Protein AF-A0A8J7QTK3-F1 (afdb_monomer_lite)

Structure (mmCIF, N/CA/C/O backbone):
data_AF-A0A8J7QTK3-F1
#
_entry.id   AF-A0A8J7QTK3-F1
#
loop_
_atom_site.group_PDB
_atom_site.id
_atom_site.type_symbol
_atom_site.label_atom_id
_atom_site.label_alt_id
_atom_site.label_comp_id
_atom_site.label_asym_id
_atom_site.label_entity_id
_atom_site.label_seq_id
_atom_site.pdbx_PDB_ins_code
_atom_site.Cartn_x
_atom_site.Cartn_y
_atom_site.Cartn_z
_atom_site.occupancy
_atom_site.B_iso_or_equiv
_atom_site.auth_seq_id
_atom_site.auth_comp_id
_atom_site.auth_asym_id
_atom_site.auth_atom_id
_atom_site.pdbx_PDB_model_num
ATOM 1 N N . LYS A 1 1 ? 0.843 -8.091 -1.843 1.00 90.00 1 LYS A N 1
ATOM 2 C CA . LYS A 1 1 ? 0.031 -6.949 -1.337 1.00 90.00 1 LYS A CA 1
ATOM 3 C C . LYS A 1 1 ? -1.133 -7.410 -0.451 1.00 90.00 1 LYS A C 1
ATOM 5 O O . LYS A 1 1 ? -1.234 -6.932 0.670 1.00 90.00 1 LYS A O 1
ATOM 10 N N . SER A 1 2 ? -1.977 -8.350 -0.890 1.00 93.44 2 SER A N 1
ATOM 11 C CA . SER A 1 2 ? -3.146 -8.801 -0.106 1.00 93.44 2 SER A CA 1
ATOM 12 C C . SER A 1 2 ? -2.780 -9.514 1.203 1.00 93.44 2 SER A C 1
ATOM 14 O O . SER A 1 2 ? -3.238 -9.105 2.264 1.00 93.44 2 SER A O 1
ATOM 16 N N . VAL A 1 3 ? -1.887 -10.512 1.156 1.00 97.00 3 VAL A N 1
ATOM 17 C CA . VAL A 1 3 ? -1.470 -11.277 2.351 1.00 97.00 3 VAL A CA 1
ATOM 18 C C . VAL A 1 3 ? -0.799 -10.381 3.394 1.00 97.00 3 VAL A C 1
ATOM 20 O O . VAL A 1 3 ? -1.139 -10.436 4.573 1.00 97.00 3 VAL A O 1
ATOM 23 N N . THR A 1 4 ? 0.117 -9.509 2.963 1.00 96.06 4 THR A N 1
ATOM 24 C CA . THR A 1 4 ? 0.798 -8.568 3.863 1.00 96.06 4 THR A CA 1
ATOM 25 C C . THR A 1 4 ? -0.170 -7.559 4.470 1.00 96.06 4 THR A C 1
ATOM 27 O O . THR A 1 4 ? -0.113 -7.321 5.670 1.00 96.06 4 THR A O 1
ATOM 30 N N . SER A 1 5 ? -1.110 -7.025 3.680 1.00 94.56 5 SER A N 1
ATOM 31 C CA . SER A 1 5 ? -2.163 -6.153 4.208 1.00 94.56 5 SER A CA 1
ATOM 32 C C . SER A 1 5 ? -3.008 -6.856 5.270 1.00 94.56 5 SER A C 1
ATOM 34 O O . SER A 1 5 ? -3.290 -6.246 6.297 1.00 94.56 5 SER A O 1
ATOM 36 N N . CYS A 1 6 ? -3.389 -8.117 5.050 1.00 95.44 6 CYS A N 1
ATOM 37 C CA . CYS A 1 6 ? -4.171 -8.879 6.021 1.00 95.44 6 CYS A CA 1
ATOM 38 C C . CYS A 1 6 ? -3.394 -9.063 7.328 1.00 95.44 6 CYS A C 1
ATOM 40 O O . CYS A 1 6 ? -3.881 -8.670 8.382 1.00 95.44 6 CYS A O 1
ATOM 42 N N . ARG A 1 7 ? -2.156 -9.572 7.252 1.00 97.81 7 ARG A N 1
ATOM 43 C CA . ARG A 1 7 ? -1.319 -9.827 8.435 1.00 97.81 7 ARG A CA 1
ATOM 44 C C . ARG A 1 7 ? -1.072 -8.566 9.263 1.00 97.81 7 ARG A C 1
ATOM 46 O O . ARG A 1 7 ? -1.257 -8.596 10.475 1.00 97.81 7 ARG A O 1
ATOM 53 N N . ILE A 1 8 ? -0.715 -7.450 8.624 1.00 96.38 8 ILE A N 1
ATOM 54 C CA . ILE A 1 8 ? -0.465 -6.188 9.340 1.00 96.38 8 ILE A CA 1
ATOM 55 C C . ILE A 1 8 ? -1.745 -5.693 10.019 1.00 96.38 8 ILE A C 1
ATOM 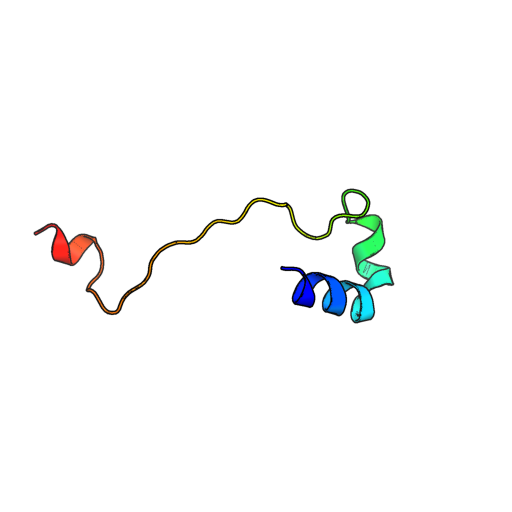57 O O . ILE A 1 8 ? -1.707 -5.263 11.169 1.00 96.38 8 ILE A O 1
ATOM 61 N N . ARG A 1 9 ? -2.896 -5.801 9.346 1.00 94.88 9 ARG A N 1
ATOM 62 C CA . ARG A 1 9 ? -4.183 -5.435 9.947 1.00 94.88 9 ARG A CA 1
ATOM 63 C C . ARG A 1 9 ? -4.564 -6.349 11.104 1.00 94.88 9 ARG A C 1
ATOM 65 O O . ARG A 1 9 ? -5.140 -5.847 12.050 1.00 94.88 9 ARG A O 1
ATOM 72 N N . THR A 1 10 ? -4.225 -7.635 11.076 1.00 96.94 10 THR A N 1
ATOM 73 C CA . THR A 1 10 ? -4.493 -8.548 12.196 1.00 96.94 10 THR A CA 1
ATOM 74 C C . THR A 1 10 ? -3.643 -8.220 13.425 1.00 96.94 10 THR A C 1
ATOM 76 O O . THR A 1 10 ? -4.178 -8.169 14.527 1.00 96.94 10 THR A O 1
ATOM 79 N N . HIS A 1 11 ? -2.342 -7.971 13.252 1.00 97.88 11 HIS A N 1
ATOM 80 C CA . HIS A 1 11 ? -1.422 -7.806 14.386 1.00 97.88 11 HIS A CA 1
ATOM 81 C C . HIS A 1 11 ? -1.300 -6.363 14.898 1.00 97.88 11 HIS A C 1
ATOM 83 O O . HIS A 1 11 ? -1.051 -6.166 16.081 1.00 97.88 11 HIS A O 1
ATOM 89 N N . HIS A 1 12 ? -1.516 -5.358 14.042 1.00 96.62 12 HIS A N 1
ATOM 90 C CA . HIS A 1 12 ? -1.235 -3.948 14.353 1.00 96.62 12 HIS A CA 1
ATOM 91 C C . HIS A 1 12 ? -2.435 -3.021 14.113 1.00 96.62 12 HIS A C 1
ATOM 93 O O . HIS A 1 12 ? -2.264 -1.820 13.897 1.00 96.62 12 HIS A O 1
ATOM 99 N N . TRP A 1 13 ? -3.671 -3.546 14.135 1.00 94.75 13 TRP A N 1
ATOM 100 C CA . TRP A 1 13 ? -4.875 -2.765 13.807 1.00 94.75 13 TRP A CA 1
ATOM 101 C C . TRP A 1 13 ? -4.976 -1.449 14.581 1.00 94.75 13 TRP A C 1
ATOM 103 O O . TRP A 1 13 ? -5.267 -0.399 14.006 1.00 94.75 13 TRP A O 1
ATOM 113 N N . ASN A 1 14 ? -4.714 -1.505 15.887 1.00 95.88 14 ASN A N 1
ATOM 114 C CA . ASN A 1 14 ? -4.870 -0.361 16.778 1.00 95.88 14 ASN A CA 1
ATOM 115 C C . ASN A 1 14 ? -3.916 0.789 16.438 1.00 95.88 14 ASN A C 1
ATOM 117 O O . ASN A 1 14 ? -4.298 1.945 16.597 1.00 95.88 14 ASN A O 1
ATOM 121 N N . GLU A 1 15 ? -2.730 0.480 15.915 1.00 95.75 15 GLU A N 1
ATOM 122 C CA . GLU A 1 15 ? -1.697 1.460 15.571 1.00 95.75 15 GLU A CA 1
ATOM 123 C C . GLU A 1 15 ? -1.910 2.095 14.190 1.00 95.75 15 GLU A C 1
ATOM 125 O O . GLU A 1 15 ? -1.533 3.247 13.958 1.00 95.75 15 GLU A O 1
ATOM 130 N N . ILE A 1 16 ? -2.483 1.334 13.252 1.00 94.44 16 ILE A N 1
ATOM 131 C CA . ILE A 1 16 ? -2.567 1.732 11.840 1.00 94.44 16 ILE A CA 1
ATOM 132 C C . ILE A 1 16 ? -3.930 2.305 11.455 1.00 94.44 16 ILE A C 1
ATOM 134 O O . ILE A 1 16 ? -3.994 3.066 10.497 1.00 94.44 16 ILE A O 1
ATOM 138 N N . LYS A 1 17 ? -5.023 1.957 12.155 1.00 93.12 17 LYS A N 1
ATOM 139 C CA . LYS A 1 17 ? -6.401 2.256 11.711 1.00 93.12 17 LYS A CA 1
ATOM 140 C C . LYS A 1 17 ? -6.671 3.742 11.453 1.00 93.12 17 LYS A C 1
ATOM 142 O O . LYS A 1 17 ? -7.416 4.058 10.535 1.00 93.12 17 LYS A O 1
ATOM 147 N N . SER A 1 18 ? -6.043 4.641 12.214 1.00 94.62 18 SER A N 1
ATOM 148 C CA . SER A 1 18 ? -6.157 6.098 12.039 1.00 94.62 18 SER A CA 1
ATOM 149 C C . SER A 1 18 ? -5.263 6.658 10.928 1.00 94.62 18 SER A C 1
ATOM 151 O O . SER A 1 18 ? -5.472 7.780 10.482 1.00 94.62 18 SER A O 1
ATOM 153 N N . LYS A 1 19 ? -4.270 5.885 10.480 1.00 93.38 19 LYS A N 1
ATOM 154 C CA . LYS A 1 19 ? -3.293 6.266 9.449 1.00 93.38 19 LYS A CA 1
ATOM 155 C C . LYS A 1 19 ? -3.698 5.784 8.055 1.00 93.38 19 LYS A C 1
ATOM 157 O O . LYS A 1 19 ? -3.051 6.132 7.072 1.00 93.38 19 LYS A O 1
ATOM 162 N N . LEU A 1 20 ? -4.731 4.946 7.959 1.00 90.88 20 LEU A N 1
ATOM 163 C CA . LEU A 1 20 ? -5.212 4.432 6.685 1.00 90.88 20 LEU A CA 1
ATOM 164 C C . LEU A 1 20 ? -6.049 5.475 5.962 1.00 90.88 20 LEU A C 1
ATOM 166 O O . LEU A 1 20 ? -6.929 6.115 6.536 1.00 90.88 20 LEU A O 1
ATOM 170 N N . TRP A 1 21 ? -5.833 5.572 4.655 1.00 87.38 21 TRP A N 1
ATOM 171 C CA . TRP A 1 21 ? -6.726 6.329 3.798 1.00 87.38 21 TRP A CA 1
ATOM 172 C C . TRP A 1 21 ? -7.960 5.475 3.472 1.00 87.38 21 TRP A C 1
ATOM 174 O O . TRP A 1 21 ? -8.011 4.724 2.491 1.00 87.38 21 TRP A O 1
ATOM 184 N N . GLY A 1 22 ? -8.941 5.531 4.374 1.00 86.88 22 GLY A N 1
ATOM 185 C CA . GLY A 1 22 ? -10.138 4.696 4.325 1.00 86.88 22 GLY A CA 1
ATOM 186 C C . GLY A 1 22 ? -9.819 3.218 4.564 1.00 86.88 22 GLY A C 1
ATOM 187 O O . GLY A 1 22 ? -9.048 2.861 5.449 1.00 86.88 22 GLY A O 1
ATOM 188 N N . ASN A 1 23 ? -10.416 2.326 3.768 1.00 87.19 23 ASN A N 1
ATOM 189 C CA . ASN A 1 23 ? -10.261 0.877 3.952 1.00 87.19 23 ASN A CA 1
ATOM 190 C C . ASN A 1 23 ? -9.068 0.266 3.183 1.00 87.19 23 ASN A C 1
ATOM 192 O O . ASN A 1 23 ? -8.869 -0.954 3.203 1.00 87.19 23 ASN A O 1
ATOM 196 N N . ARG A 1 24 ? -8.288 1.077 2.454 1.00 89.50 24 ARG A N 1
ATOM 197 C CA . ARG A 1 24 ? -7.166 0.586 1.643 1.00 89.50 24 ARG A CA 1
ATOM 198 C C . ARG A 1 24 ? -5.855 0.699 2.399 1.00 89.50 24 ARG A C 1
ATOM 200 O O . ARG A 1 24 ? -5.456 1.777 2.813 1.00 89.50 24 ARG A O 1
ATOM 207 N N . PHE A 1 25 ? -5.166 -0.433 2.497 1.00 93.25 25 PHE A N 1
ATOM 208 C CA . PHE A 1 25 ? -3.816 -0.494 3.046 1.00 93.25 25 PHE A CA 1
ATOM 209 C C . PHE A 1 25 ? -2.754 -0.207 1.981 1.00 93.25 25 PHE A C 1
ATOM 211 O O . PHE A 1 25 ? -1.861 0.603 2.186 1.00 93.25 25 PHE A O 1
ATOM 218 N N . TRP A 1 26 ? -2.876 -0.838 0.812 1.00 94.31 26 TRP A N 1
ATOM 219 C CA . TRP A 1 26 ? -2.021 -0.558 -0.337 1.00 94.31 26 TRP A CA 1
ATOM 220 C C . TRP A 1 26 ? -2.817 0.122 -1.449 1.00 94.31 26 TRP A C 1
ATOM 222 O O . TRP A 1 26 ? -3.994 -0.183 -1.665 1.00 94.31 26 TRP A O 1
ATOM 232 N N . THR A 1 27 ? -2.153 0.980 -2.223 1.00 93.44 27 THR A N 1
ATOM 233 C CA . THR A 1 27 ? -2.677 1.449 -3.513 1.00 93.44 27 THR A CA 1
ATOM 234 C C . THR A 1 27 ? -2.823 0.273 -4.485 1.00 93.44 27 THR A C 1
ATOM 236 O O . THR A 1 27 ? -2.209 -0.780 -4.297 1.00 93.44 27 THR A O 1
ATOM 239 N N . ARG A 1 28 ? -3.634 0.421 -5.541 1.00 92.00 28 ARG A N 1
ATOM 240 C CA . ARG A 1 28 ? -3.744 -0.624 -6.579 1.00 92.00 28 ARG A CA 1
ATOM 241 C C . ARG A 1 28 ? -2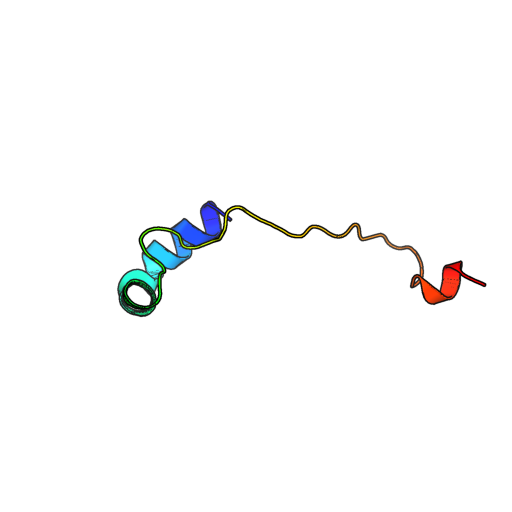.461 -0.728 -7.410 1.00 92.00 28 ARG A C 1
ATOM 243 O O . ARG A 1 28 ? -2.041 -1.834 -7.728 1.00 92.00 28 ARG A O 1
ATOM 250 N N . SER A 1 29 ? -1.808 0.401 -7.669 1.00 95.00 29 SER A N 1
ATOM 251 C CA . SER A 1 29 ? -0.579 0.486 -8.461 1.00 95.00 29 SER A CA 1
ATOM 252 C C . SER A 1 29 ? 0.598 -0.209 -7.787 1.00 95.00 29 SER A C 1
ATOM 254 O O . SER A 1 29 ? 0.718 -0.206 -6.562 1.00 95.00 29 SER A O 1
ATOM 256 N N . TYR A 1 30 ? 1.487 -0.791 -8.576 1.00 95.56 30 TYR A N 1
ATOM 257 C CA . TYR A 1 30 ? 2.757 -1.335 -8.115 1.00 95.56 30 TYR A CA 1
ATOM 258 C C . TYR A 1 30 ? 3.835 -1.014 -9.152 1.00 95.56 30 TYR A C 1
ATOM 260 O O . TYR A 1 30 ? 3.520 -0.840 -10.325 1.00 95.56 30 TYR A O 1
ATOM 268 N N . CYS A 1 31 ? 5.085 -0.915 -8.709 1.00 95.25 31 CYS A N 1
ATOM 269 C CA . CYS A 1 31 ? 6.241 -0.828 -9.592 1.00 95.25 31 CYS A CA 1
ATOM 270 C C . CYS A 1 31 ? 6.970 -2.169 -9.530 1.00 95.25 31 CYS A C 1
ATOM 272 O O . CYS A 1 31 ? 7.208 -2.688 -8.438 1.00 95.25 31 CYS A O 1
ATOM 274 N N . VAL A 1 32 ? 7.270 -2.739 -10.692 1.00 93.31 32 VAL A N 1
ATOM 275 C CA . VAL A 1 32 ? 8.113 -3.925 -10.839 1.00 93.31 32 VAL A CA 1
ATOM 276 C C . VAL A 1 32 ? 9.236 -3.543 -11.782 1.00 93.31 32 VAL A C 1
ATOM 278 O O . VAL A 1 32 ? 8.991 -2.992 -12.851 1.00 93.31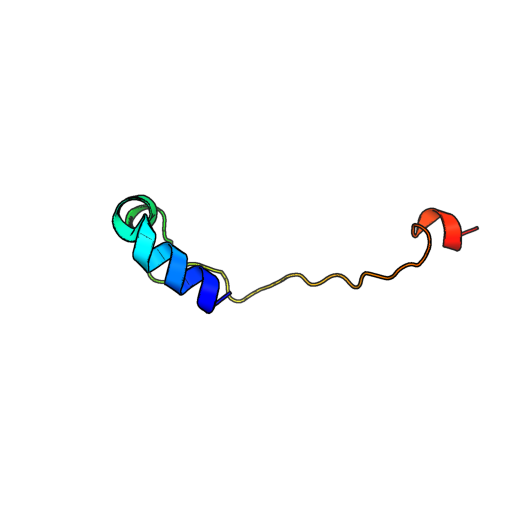 32 VAL A O 1
ATOM 281 N N . LEU A 1 33 ? 10.458 -3.834 -11.359 1.00 90.62 33 LEU A N 1
ATOM 282 C CA . LEU A 1 33 ? 11.660 -3.671 -12.155 1.00 90.62 33 LEU A CA 1
ATOM 283 C C . LEU A 1 33 ? 12.222 -5.065 -12.402 1.00 90.62 33 LEU A C 1
ATOM 285 O O . LEU A 1 33 ? 12.288 -5.878 -11.477 1.00 90.62 33 LEU A O 1
ATOM 289 N N . SER A 1 34 ? 12.590 -5.351 -13.646 1.00 85.50 34 SER A N 1
ATOM 290 C CA . SER A 1 34 ? 13.319 -6.572 -13.965 1.00 85.50 34 SER A CA 1
ATOM 291 C C . SER A 1 34 ? 14.703 -6.503 -13.334 1.00 85.50 34 SER A C 1
ATOM 293 O O . SER A 1 34 ? 15.411 -5.509 -13.494 1.00 85.50 34 SER A O 1
ATOM 295 N N . VAL A 1 35 ? 15.086 -7.576 -12.658 1.00 81.44 35 VAL A N 1
ATOM 296 C CA . VAL A 1 35 ? 16.441 -7.789 -1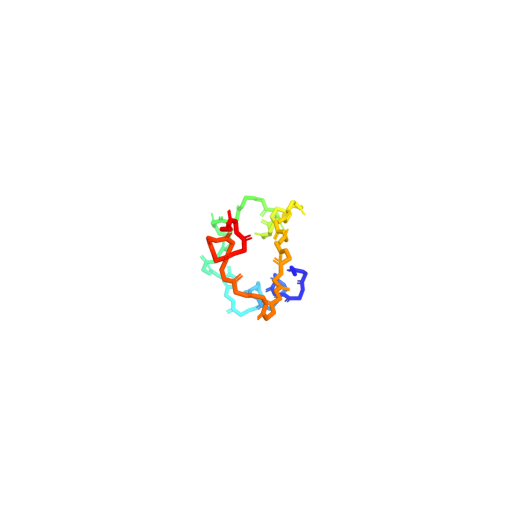2.151 1.00 81.44 35 VAL A CA 1
ATOM 297 C C . VAL A 1 35 ? 17.004 -9.047 -12.807 1.00 81.44 35 VAL A C 1
ATOM 299 O O . VAL A 1 35 ? 16.245 -9.944 -13.174 1.00 81.44 35 VAL A O 1
ATOM 302 N N . GLY A 1 36 ? 18.318 -9.110 -12.970 1.00 76.81 36 GLY A N 1
ATOM 303 C CA . GLY A 1 36 ? 19.031 -10.295 -13.439 1.00 76.81 36 GLY A CA 1
ATOM 304 C C . GLY A 1 36 ? 20.482 -10.242 -12.971 1.00 76.81 36 GLY A C 1
ATOM 305 O O . GLY A 1 36 ? 20.937 -9.184 -12.547 1.00 76.81 36 GLY A O 1
ATOM 306 N N . ASP A 1 37 ? 21.212 -11.352 -13.095 1.00 68.94 37 ASP A N 1
ATOM 307 C CA . ASP A 1 37 ? 22.642 -11.456 -12.735 1.00 68.94 37 ASP A CA 1
ATOM 308 C C . ASP A 1 37 ? 23.571 -10.678 -13.691 1.00 68.94 37 ASP A C 1
ATOM 310 O O . ASP A 1 37 ? 24.795 -10.799 -13.642 1.00 68.94 37 ASP A O 1
ATOM 314 N N . GLY A 1 38 ? 22.993 -9.891 -14.602 1.00 68.62 38 GLY A N 1
ATOM 315 C CA . GLY A 1 38 ? 23.731 -9.021 -15.499 1.00 68.62 38 GLY A CA 1
ATOM 316 C C . GLY A 1 38 ? 24.451 -7.922 -14.726 1.00 68.62 38 GLY A C 1
ATOM 317 O O . GLY A 1 38 ? 23.915 -7.347 -13.778 1.00 68.62 38 GLY A O 1
ATOM 318 N N . ALA A 1 39 ? 25.672 -7.620 -15.169 1.00 68.12 39 ALA A N 1
ATOM 319 C CA . ALA A 1 39 ? 26.434 -6.477 -14.692 1.00 68.12 39 ALA A CA 1
ATOM 320 C C . ALA A 1 39 ? 25.589 -5.192 -14.753 1.00 68.12 39 ALA A C 1
ATOM 322 O O . ALA A 1 39 ? 24.683 -5.076 -15.584 1.00 68.12 39 ALA A O 1
ATOM 323 N N . ASN A 1 40 ? 25.891 -4.234 -13.870 1.00 76.19 40 ASN A N 1
ATOM 324 C CA . ASN A 1 40 ? 25.169 -2.966 -13.784 1.00 76.19 40 ASN A CA 1
ATOM 325 C C . ASN A 1 40 ? 24.968 -2.360 -15.185 1.00 76.19 40 ASN A C 1
ATOM 327 O O . ASN A 1 40 ? 25.828 -2.490 -16.057 1.00 76.19 40 ASN A O 1
ATOM 331 N N . THR A 1 41 ? 23.857 -1.657 -15.406 1.00 68.25 41 THR A N 1
ATOM 332 C CA . THR A 1 41 ? 23.531 -1.032 -16.702 1.00 68.25 41 THR A CA 1
ATOM 333 C C . THR A 1 41 ? 24.670 -0.167 -17.261 1.00 68.25 41 THR A C 1
ATOM 335 O O . THR A 1 41 ? 24.777 0.013 -18.469 1.00 68.25 41 THR A O 1
ATOM 338 N N . GLU A 1 42 ? 25.525 0.367 -16.389 1.00 72.56 42 GLU A N 1
ATOM 339 C CA . GLU A 1 42 ? 26.741 1.116 -16.725 1.00 72.56 42 GLU A CA 1
ATOM 340 C C . GLU A 1 42 ? 27.822 0.256 -17.396 1.00 72.56 42 GLU A C 1
ATOM 342 O O . GLU A 1 42 ? 28.523 0.732 -18.283 1.00 72.56 42 GLU A O 1
ATOM 347 N N . THR A 1 43 ? 27.942 -1.014 -17.011 1.00 71.44 43 THR A N 1
ATOM 348 C CA . THR A 1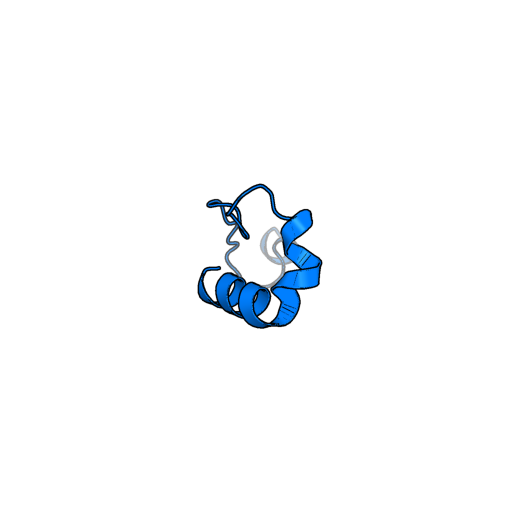 43 ? 28.911 -1.970 -17.559 1.00 71.44 43 THR A CA 1
ATOM 349 C C . THR A 1 43 ? 28.532 -2.432 -18.965 1.00 71.44 43 THR A C 1
ATOM 351 O O . THR A 1 43 ? 29.412 -2.638 -19.791 1.00 71.44 43 THR A O 1
ATOM 354 N N . ILE A 1 44 ? 27.233 -2.575 -19.251 1.00 68.81 44 ILE A N 1
ATOM 355 C CA . ILE A 1 44 ? 26.722 -3.063 -20.547 1.00 68.81 44 ILE A CA 1
ATOM 356 C C . ILE A 1 44 ? 26.725 -1.958 -21.620 1.00 68.81 44 ILE A C 1
ATOM 358 O O . ILE A 1 44 ? 26.769 -2.250 -22.808 1.00 68.81 44 ILE A O 1
ATOM 362 N N . LYS A 1 45 ? 26.678 -0.682 -21.219 1.00 71.69 45 LYS A N 1
ATOM 363 C CA . LYS A 1 45 ? 26.621 0.474 -22.136 1.00 71.69 45 LYS A CA 1
ATOM 364 C C . LYS A 1 45 ? 27.961 0.842 -22.796 1.00 71.69 45 LYS A C 1
ATOM 366 O O . LYS A 1 45 ? 27.994 1.835 -23.521 1.00 71.69 45 LYS A O 1
ATOM 371 N N . LYS A 1 46 ? 29.040 0.115 -22.501 1.00 53.34 46 LYS A N 1
ATOM 372 C CA . LYS A 1 46 ? 30.393 0.374 -23.009 1.00 53.34 46 LYS A CA 1
ATOM 373 C C . LYS A 1 46 ? 30.622 -0.331 -24.340 1.00 53.34 46 LYS A C 1
ATOM 375 O O . LYS A 1 46 ? 31.266 0.297 -25.204 1.00 53.34 46 LYS A O 1
#

pLDDT: mean 87.5, std 10.98, range [53.34, 97.88]

Secondary structure (DSSP, 8-state):
-HHHHHHHHHHHHHHHTTTSBTTBSS-S--------SSPPHHHHT-

Radius of gyration: 17.89 Å; chains: 1; bounding box: 41×18×40 Å

Sequence (46 aa):
KSVTSCRIRTHHWNEIKSKLWGNRFWTRSYCVLSVGDGANTE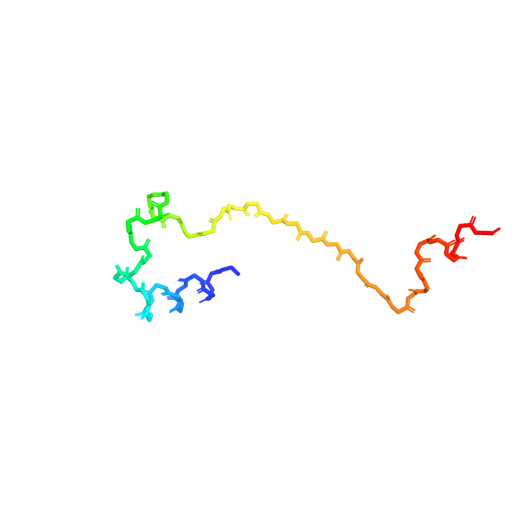TIKK

Foldseek 3Di:
DVVVVVVCCVPPVVPCVVVDPPPDPDDPDDDDDDDDPDDDPVVVVD